Protein AF-I8ALX3-F1 (afdb_monomer)

Foldseek 3Di:
DFDWAAAPPPRDIDGDPPDSHDPVVVVVLVLLVVLLVVQCVDPVCLAPALVNSCVRSVDDSVSVLVCQQVVVDQCPSHPRDWFAAPPPGDTDRDYNHDPVVVVVVVVVVVVVVVVVVVVVVVVPPPDDDDD

Solvent-accessible surface area (backbone atoms only — not comparable to full-atom values): 7917 Å² total; per-residue (Å²): 133,77,53,78,42,61,16,78,82,80,61,47,80,36,69,52,80,92,52,70,51,37,71,68,60,50,53,48,53,50,50,50,48,51,46,48,50,58,53,60,71,38,78,88,42,36,78,45,40,67,64,53,50,24,72,73,55,71,44,55,60,68,57,55,50,49,39,45,65,70,62,78,49,83,48,89,72,25,87,70,51,64,44,64,14,79,82,77,61,45,83,31,75,60,76,62,49,39,71,67,57,52,52,51,52,52,52,52,51,53,53,49,54,56,52,53,56,57,50,56,66,67,72,72,76,79,86,85,82,82,135

Structure (mmCIF, N/CA/C/O backbone):
data_AF-I8ALX3-F1
#
_entry.id   AF-I8ALX3-F1
#
loop_
_atom_site.group_PDB
_atom_site.id
_atom_site.type_symbol
_atom_site.label_atom_id
_atom_site.label_alt_id
_atom_site.label_comp_id
_atom_site.label_asym_id
_atom_site.label_entity_id
_atom_site.label_seq_id
_atom_site.pdbx_PDB_ins_code
_atom_site.Cartn_x
_atom_site.Cartn_y
_atom_site.Cartn_z
_atom_site.occupancy
_atom_site.B_iso_or_equiv
_atom_site.auth_seq_id
_atom_site.auth_comp_id
_atom_site.auth_asym_id
_atom_site.auth_atom_id
_atom_site.pdbx_PDB_model_num
ATOM 1 N N . MET A 1 1 ? -15.203 -30.621 -11.670 1.00 60.97 1 MET A N 1
ATOM 2 C CA . MET A 1 1 ? -14.740 -30.991 -10.314 1.00 60.97 1 MET A CA 1
ATOM 3 C C . MET A 1 1 ? -13.969 -29.799 -9.781 1.00 60.97 1 MET A C 1
ATOM 5 O O . MET A 1 1 ? -13.181 -29.258 -10.541 1.00 60.97 1 MET A O 1
ATOM 9 N N . GLY A 1 2 ? -14.277 -29.316 -8.577 1.00 79.31 2 GLY A N 1
ATOM 10 C CA . GLY A 1 2 ? -13.565 -28.172 -7.999 1.00 79.31 2 GLY A CA 1
ATOM 11 C C . GLY A 1 2 ? -12.187 -28.599 -7.504 1.00 79.31 2 GLY A C 1
ATOM 12 O O . GLY A 1 2 ? -12.079 -29.628 -6.840 1.00 79.31 2 GLY A O 1
ATOM 13 N N . GLU A 1 3 ? -11.151 -27.840 -7.845 1.00 84.44 3 GLU A N 1
ATOM 14 C CA . GLU A 1 3 ? -9.802 -28.055 -7.320 1.00 84.44 3 GLU A CA 1
ATOM 15 C C . GLU A 1 3 ? -9.763 -27.609 -5.855 1.00 84.44 3 GLU A C 1
ATOM 17 O O . GLU A 1 3 ? -10.291 -26.554 -5.509 1.00 84.44 3 GLU A O 1
ATOM 22 N N . LEU A 1 4 ? -9.201 -28.436 -4.973 1.00 89.12 4 LEU A N 1
ATOM 23 C CA . LEU A 1 4 ? -9.010 -28.089 -3.566 1.00 89.12 4 LEU A CA 1
ATOM 24 C C . LEU A 1 4 ? -7.623 -27.476 -3.391 1.00 89.12 4 LEU A C 1
ATOM 26 O O . LEU A 1 4 ? -6.623 -28.091 -3.756 1.00 89.12 4 LEU A O 1
ATOM 30 N N . GLU A 1 5 ? -7.569 -26.291 -2.794 1.00 91.31 5 GLU A N 1
ATOM 31 C CA . GLU A 1 5 ? -6.328 -25.585 -2.485 1.00 91.31 5 GLU A CA 1
ATOM 32 C C . GLU A 1 5 ? -6.279 -25.162 -1.013 1.00 91.31 5 GLU A C 1
ATOM 34 O O . GLU A 1 5 ? -7.294 -25.086 -0.315 1.00 91.31 5 GLU A O 1
ATOM 39 N N . ASN A 1 6 ? -5.071 -24.856 -0.540 1.00 92.38 6 ASN A N 1
ATOM 40 C CA . ASN A 1 6 ? -4.841 -24.290 0.784 1.00 92.38 6 ASN A CA 1
ATOM 41 C C . ASN A 1 6 ? -4.823 -22.763 0.705 1.00 92.38 6 ASN A C 1
ATOM 43 O O . ASN A 1 6 ? -4.126 -22.174 -0.122 1.00 92.38 6 ASN A O 1
ATOM 47 N N . CYS A 1 7 ? -5.562 -22.108 1.595 1.00 92.06 7 CYS A N 1
ATOM 48 C CA . CYS A 1 7 ? -5.589 -20.652 1.682 1.00 92.06 7 CYS A CA 1
ATOM 49 C C . CYS A 1 7 ? -4.215 -20.091 2.082 1.00 92.06 7 CYS A C 1
ATOM 51 O O . CYS A 1 7 ? -3.675 -20.469 3.117 1.00 92.06 7 CYS A O 1
ATOM 53 N N . LEU A 1 8 ? -3.694 -19.103 1.348 1.00 89.38 8 LEU A N 1
ATOM 54 C CA . LEU A 1 8 ? -2.401 -18.469 1.668 1.00 89.38 8 LEU A CA 1
ATOM 55 C C . LEU A 1 8 ? -2.389 -17.645 2.971 1.00 89.38 8 LEU A C 1
ATOM 57 O O . LEU A 1 8 ? -1.329 -17.218 3.415 1.00 89.38 8 LEU A O 1
ATOM 61 N N . GLN A 1 9 ? -3.556 -17.357 3.551 1.00 88.19 9 GLN A N 1
ATOM 62 C CA . GLN A 1 9 ? -3.680 -16.545 4.767 1.00 88.19 9 GLN A CA 1
ATOM 63 C C . GLN A 1 9 ? -3.904 -17.411 6.010 1.00 88.19 9 GLN A C 1
ATOM 65 O O . GLN A 1 9 ? -3.151 -17.319 6.973 1.00 88.19 9 GLN A O 1
ATOM 70 N N . CYS A 1 10 ? -4.924 -18.272 5.993 1.00 92.19 10 CYS A N 1
ATOM 71 C CA . CYS A 1 10 ? -5.287 -19.103 7.145 1.00 92.19 10 CYS A CA 1
ATOM 72 C C . CYS A 1 10 ? -4.903 -20.580 7.003 1.00 92.19 10 CYS A C 1
ATOM 74 O O . CYS A 1 10 ? -5.159 -21.346 7.925 1.00 92.19 10 CYS A O 1
ATOM 76 N N . HIS A 1 11 ? -4.335 -20.991 5.863 1.00 90.38 11 HIS A N 1
ATOM 77 C CA . HIS A 1 11 ? -3.967 -22.381 5.553 1.00 90.38 11 HIS A CA 1
ATOM 78 C C . HIS A 1 11 ? -5.133 -23.385 5.579 1.00 90.38 11 HIS A C 1
ATOM 80 O O . HIS A 1 11 ? -4.914 -24.589 5.503 1.00 90.38 11 HIS A O 1
ATOM 86 N N . ALA A 1 12 ? -6.380 -22.908 5.635 1.00 91.06 12 ALA A N 1
ATOM 87 C CA . ALA A 1 12 ? -7.556 -23.762 5.539 1.00 91.06 12 ALA A CA 1
ATOM 88 C C . ALA A 1 12 ? -7.742 -24.295 4.111 1.00 91.06 12 ALA A C 1
ATOM 90 O O . ALA A 1 12 ? -7.523 -23.565 3.139 1.00 91.06 12 ALA A O 1
ATOM 91 N N . LEU A 1 13 ? -8.209 -25.539 4.007 1.00 91.94 13 LEU A N 1
ATOM 92 C CA . LEU A 1 13 ? -8.629 -26.158 2.751 1.00 91.94 13 LEU A CA 1
ATOM 93 C C . LEU A 1 13 ? -9.914 -25.497 2.238 1.00 91.94 13 LEU A C 1
ATOM 95 O O . LEU A 1 13 ? -10.882 -25.340 2.986 1.00 91.94 13 LEU A O 1
ATOM 99 N N . PHE A 1 14 ? -9.934 -25.121 0.962 1.00 92.19 14 PHE A N 1
ATOM 100 C CA . PHE A 1 14 ? -11.106 -24.548 0.304 1.00 92.19 14 PHE A CA 1
ATOM 101 C C . PHE A 1 14 ? -11.165 -24.952 -1.175 1.00 92.19 14 PHE A C 1
ATOM 103 O O . PHE A 1 14 ? -10.174 -25.390 -1.754 1.00 92.19 14 PHE A O 1
ATOM 110 N N . VAL A 1 15 ? -12.342 -24.812 -1.789 1.00 90.56 15 VAL A N 1
ATOM 111 C CA . VAL A 1 15 ? -12.514 -25.037 -3.230 1.00 90.56 15 VAL A CA 1
ATOM 112 C C . VAL A 1 15 ? -12.039 -23.800 -3.984 1.00 90.56 15 VAL A C 1
ATOM 114 O O . VAL A 1 15 ? -12.582 -22.709 -3.790 1.00 90.56 15 VAL A O 1
ATOM 117 N N . TYR A 1 16 ? -11.043 -23.976 -4.848 1.00 88.38 16 TYR A N 1
ATOM 118 C CA . TYR A 1 16 ? -10.492 -22.923 -5.683 1.00 88.38 16 TYR A CA 1
ATOM 119 C C . TYR A 1 16 ? -11.568 -22.351 -6.610 1.00 88.38 16 TYR A C 1
ATOM 121 O O . TYR A 1 16 ? -12.222 -23.060 -7.375 1.00 88.38 16 TYR A O 1
ATOM 129 N N . ASN A 1 17 ? -11.747 -21.037 -6.531 1.00 85.12 17 ASN A N 1
ATOM 130 C CA . ASN A 1 17 ? -12.746 -20.273 -7.276 1.00 85.12 17 ASN A CA 1
ATOM 131 C C . ASN A 1 17 ? -12.106 -19.130 -8.088 1.00 85.12 17 ASN A C 1
ATOM 133 O O . ASN A 1 17 ? -12.755 -18.121 -8.361 1.00 85.12 17 ASN A O 1
ATOM 137 N N . GLY A 1 18 ? -10.820 -19.263 -8.441 1.00 86.06 18 GLY A N 1
ATOM 138 C CA . GLY A 1 18 ? -10.038 -18.230 -9.135 1.00 86.06 18 GLY A CA 1
ATOM 139 C C . GLY A 1 18 ? -9.206 -17.331 -8.212 1.00 86.06 18 GLY A C 1
ATOM 140 O O . GLY A 1 18 ? -8.479 -16.460 -8.691 1.00 86.06 18 GLY A O 1
ATOM 141 N N . ARG A 1 19 ? -9.278 -17.521 -6.887 1.00 85.75 19 ARG A N 1
ATOM 142 C CA . ARG A 1 19 ? -8.502 -16.772 -5.883 1.00 85.75 19 ARG A CA 1
ATOM 143 C C . ARG A 1 19 ? -7.733 -17.735 -4.983 1.00 85.75 19 ARG A C 1
ATOM 145 O O . ARG A 1 19 ? -8.248 -18.784 -4.627 1.00 85.75 19 ARG A O 1
ATOM 152 N N . LYS A 1 20 ? -6.525 -17.346 -4.560 1.00 88.88 20 LYS A N 1
ATOM 153 C CA . LYS A 1 20 ? -5.645 -18.148 -3.677 1.00 88.88 20 LYS A CA 1
ATOM 154 C C . LYS A 1 20 ? -5.967 -18.017 -2.177 1.00 88.88 20 LYS A C 1
ATOM 156 O O . LYS A 1 20 ? -5.180 -18.412 -1.317 1.00 88.88 20 LYS A O 1
ATOM 161 N N . ILE A 1 21 ? -7.091 -17.388 -1.850 1.00 91.00 21 ILE A N 1
ATOM 162 C CA . ILE A 1 21 ? -7.550 -17.160 -0.480 1.00 91.00 21 ILE A CA 1
ATOM 163 C C . ILE A 1 21 ? -8.979 -17.670 -0.345 1.00 91.00 21 ILE A C 1
ATOM 165 O O . ILE A 1 21 ? -9.780 -17.534 -1.268 1.00 91.00 21 ILE A O 1
ATOM 169 N N . CYS A 1 22 ? -9.302 -18.240 0.814 1.00 92.50 22 CYS A N 1
ATOM 170 C CA . CYS A 1 22 ? -10.648 -18.726 1.075 1.00 92.50 22 CYS A CA 1
ATOM 171 C C . CYS A 1 22 ? -11.645 -17.564 1.214 1.00 92.50 22 CYS A C 1
ATOM 173 O O . CYS A 1 22 ? -11.275 -16.427 1.526 1.00 92.50 22 CYS A O 1
ATOM 175 N N . GLN A 1 23 ? -12.933 -17.873 1.055 1.00 90.25 23 GLN A N 1
ATOM 176 C CA . GLN A 1 23 ? -14.019 -16.892 1.138 1.00 90.25 23 GLN A CA 1
ATOM 177 C C . GLN A 1 23 ? -14.025 -16.117 2.465 1.00 90.25 23 GLN A C 1
ATOM 179 O O . GLN A 1 23 ? -14.318 -14.926 2.483 1.00 90.25 23 GLN A O 1
ATOM 184 N N . ASN A 1 24 ? -13.667 -16.775 3.572 1.00 92.19 24 ASN A N 1
ATOM 185 C CA . ASN A 1 24 ? -13.645 -16.147 4.890 1.00 92.19 24 ASN A CA 1
ATOM 186 C C . ASN A 1 24 ? -12.515 -15.111 5.015 1.00 92.19 24 ASN A C 1
ATOM 188 O O . ASN A 1 24 ? -12.732 -14.010 5.513 1.00 92.19 24 ASN A O 1
ATOM 192 N N . CYS A 1 25 ? -11.317 -15.435 4.516 1.00 91.38 25 CYS A N 1
ATOM 193 C CA . CYS A 1 25 ? -10.199 -14.490 4.484 1.00 91.38 25 CYS A CA 1
ATOM 194 C C . CYS A 1 25 ? -10.495 -13.304 3.566 1.00 91.38 25 CYS A C 1
ATOM 196 O O . CYS A 1 25 ? -10.215 -12.172 3.947 1.00 91.38 25 CYS A O 1
ATOM 198 N N . TYR A 1 26 ? -11.108 -13.553 2.407 1.00 90.81 26 TYR A N 1
ATOM 199 C CA . TYR A 1 26 ? -11.535 -12.484 1.509 1.00 90.81 26 TYR A CA 1
ATOM 200 C C . TYR A 1 26 ? -12.568 -11.557 2.171 1.00 90.81 26 TYR A C 1
ATOM 202 O O . TYR A 1 26 ? -12.403 -10.343 2.150 1.00 90.81 26 TYR A O 1
ATOM 210 N N . ALA A 1 27 ? -13.586 -12.119 2.833 1.00 92.19 27 ALA A N 1
ATOM 211 C CA . ALA A 1 27 ? -14.586 -11.330 3.550 1.00 92.19 27 ALA A CA 1
ATOM 212 C C . ALA A 1 27 ? -13.972 -10.489 4.683 1.00 92.19 27 ALA A C 1
ATOM 214 O O . ALA A 1 27 ? -14.419 -9.373 4.933 1.00 92.19 27 ALA A O 1
ATOM 215 N N . ASN A 1 28 ? -12.942 -10.997 5.365 1.00 92.00 28 ASN A N 1
ATOM 216 C CA . ASN A 1 28 ? -12.218 -10.226 6.377 1.00 92.00 28 ASN A CA 1
ATOM 217 C C . ASN A 1 28 ? -11.415 -9.077 5.757 1.00 92.00 28 ASN A C 1
ATOM 219 O O . ASN A 1 28 ? -11.437 -7.973 6.285 1.00 92.00 28 ASN A O 1
ATOM 223 N N . GLU A 1 29 ? -10.755 -9.307 4.623 1.00 90.69 29 GLU A N 1
ATOM 224 C CA . GLU A 1 29 ? -10.030 -8.255 3.903 1.00 90.69 29 GLU A CA 1
ATOM 225 C C . GLU A 1 29 ? -10.976 -7.150 3.400 1.00 90.69 29 GLU A C 1
ATOM 227 O O . GLU A 1 29 ? -10.631 -5.970 3.425 1.00 90.69 29 GLU A O 1
ATOM 232 N N . GLU A 1 30 ? -12.190 -7.520 2.992 1.00 91.50 30 GLU A N 1
ATOM 233 C CA . GLU A 1 30 ? -13.226 -6.572 2.578 1.00 91.50 30 GLU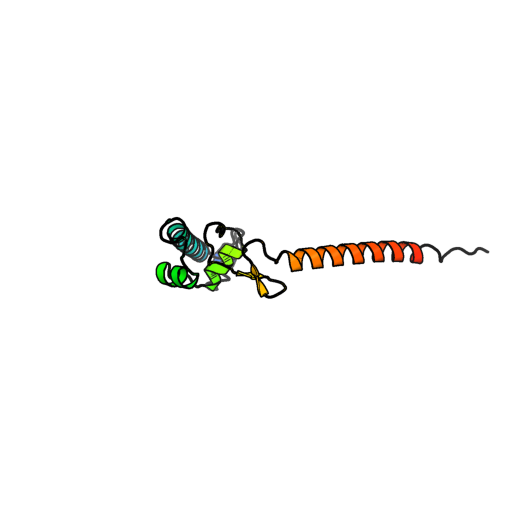 A CA 1
ATOM 234 C C . GLU A 1 30 ? -13.766 -5.757 3.764 1.00 91.50 30 GLU A C 1
ATOM 236 O O . GLU A 1 30 ? -13.884 -4.540 3.656 1.00 91.50 30 GLU A O 1
ATOM 241 N N . LYS A 1 31 ? -13.960 -6.383 4.934 1.00 93.31 31 LYS A N 1
ATOM 242 C CA . LYS A 1 31 ? -14.293 -5.670 6.182 1.00 93.31 31 LYS A CA 1
ATOM 243 C C . LYS A 1 31 ? -13.198 -4.690 6.607 1.00 93.31 31 LYS A C 1
ATOM 245 O O . LYS A 1 31 ? -13.513 -3.562 6.982 1.00 93.31 31 LYS A O 1
ATOM 250 N N . ASP A 1 32 ? -11.932 -5.108 6.541 1.00 92.31 32 ASP A N 1
ATOM 251 C CA . ASP A 1 32 ? -10.780 -4.249 6.849 1.00 92.31 32 ASP A CA 1
ATOM 252 C C . ASP A 1 32 ? -10.765 -3.029 5.911 1.00 92.31 32 ASP A C 1
ATOM 254 O O . ASP A 1 32 ? -10.588 -1.889 6.349 1.00 92.31 32 ASP A O 1
ATOM 258 N N . TYR A 1 33 ? -10.992 -3.261 4.615 1.00 91.62 33 TYR A N 1
ATOM 259 C CA . TYR A 1 33 ? -11.078 -2.200 3.617 1.00 91.62 33 TYR A CA 1
ATOM 260 C C . TYR A 1 33 ? -12.232 -1.232 3.903 1.00 91.62 33 TYR A C 1
ATOM 262 O O . TYR A 1 33 ? -12.015 -0.019 3.911 1.00 91.62 33 TYR A O 1
ATOM 270 N N . ASP A 1 34 ? -13.432 -1.745 4.172 1.00 91.62 34 ASP A N 1
ATOM 271 C CA . ASP A 1 34 ? -14.612 -0.923 4.441 1.00 91.62 34 ASP A CA 1
ATOM 272 C C . ASP A 1 34 ? -14.428 -0.068 5.699 1.00 91.62 34 ASP A C 1
ATOM 274 O O . ASP A 1 34 ? -14.768 1.117 5.693 1.00 91.62 34 ASP A O 1
ATOM 278 N N . ALA A 1 35 ? -13.826 -0.619 6.757 1.00 91.50 35 ALA A N 1
ATOM 279 C CA . ALA A 1 35 ? -13.516 0.126 7.976 1.00 91.50 35 ALA A CA 1
ATOM 280 C C . ALA A 1 35 ? -12.594 1.324 7.691 1.00 91.50 35 ALA A C 1
ATOM 282 O O . ALA A 1 35 ? -12.888 2.457 8.091 1.00 91.50 35 ALA A O 1
ATOM 283 N N . VAL A 1 36 ? -11.511 1.097 6.940 1.00 89.62 36 VAL A N 1
ATOM 284 C CA . VAL A 1 36 ? -10.568 2.153 6.538 1.00 89.62 36 VAL A CA 1
ATOM 285 C C . VAL A 1 36 ? -11.239 3.166 5.613 1.00 89.62 36 VAL A C 1
ATOM 287 O O . VAL A 1 36 ? -11.098 4.375 5.809 1.00 89.62 36 VAL A O 1
ATOM 290 N N . PHE A 1 37 ? -12.021 2.704 4.641 1.00 87.69 37 PHE A N 1
ATOM 291 C CA . PHE A 1 37 ? -12.740 3.566 3.708 1.00 87.69 37 PHE A CA 1
ATOM 292 C C . PHE A 1 37 ? -13.743 4.477 4.428 1.00 87.69 37 PHE A C 1
ATOM 294 O O . PHE A 1 37 ? -13.783 5.687 4.178 1.00 87.69 37 PHE A O 1
ATOM 301 N N . HIS A 1 38 ? -14.522 3.928 5.361 1.00 88.38 38 HIS A N 1
ATOM 302 C CA . HIS A 1 38 ? -15.462 4.697 6.172 1.00 88.38 38 HIS A CA 1
ATOM 303 C C . HIS A 1 38 ? -14.761 5.732 7.047 1.00 88.38 38 HIS A C 1
ATOM 305 O O . HIS A 1 38 ? -15.252 6.860 7.152 1.00 88.38 38 HIS A O 1
ATOM 311 N N . PHE A 1 39 ? -13.611 5.384 7.626 1.00 87.31 39 PHE A N 1
ATOM 312 C CA . PHE A 1 39 ? -12.806 6.319 8.404 1.00 87.31 39 PHE A CA 1
ATOM 313 C C . PHE A 1 39 ? -12.272 7.470 7.538 1.00 87.31 39 PHE A C 1
ATOM 315 O O . PHE A 1 39 ? -12.400 8.637 7.915 1.00 87.31 39 PHE A O 1
ATOM 322 N N . MET A 1 40 ? -11.751 7.161 6.347 1.00 82.25 40 MET A N 1
ATOM 323 C CA . MET A 1 40 ? -11.224 8.154 5.405 1.00 82.25 40 MET A CA 1
ATOM 324 C C . MET A 1 40 ? -12.326 9.059 4.828 1.00 82.25 40 MET A C 1
ATOM 326 O O . MET A 1 40 ? -12.118 10.251 4.620 1.00 82.25 40 MET A O 1
ATOM 330 N N . ARG A 1 41 ? -13.543 8.558 4.603 1.00 83.94 41 ARG A N 1
ATOM 331 C CA . ARG A 1 41 ? -14.628 9.375 4.025 1.00 83.94 41 ARG A CA 1
ATOM 332 C C . ARG A 1 41 ? -15.024 10.582 4.896 1.00 83.94 41 ARG A C 1
ATOM 334 O O . ARG A 1 41 ? -15.596 11.547 4.385 1.00 83.94 41 ARG A O 1
ATOM 341 N N . GLN A 1 42 ? -14.745 10.553 6.198 1.00 83.69 42 GLN A N 1
ATOM 342 C CA . GLN A 1 42 ? -15.122 11.620 7.125 1.00 83.69 42 GLN A CA 1
ATOM 343 C C . GLN A 1 42 ? -14.204 12.846 6.988 1.00 83.69 42 GLN A C 1
ATOM 345 O O . GLN A 1 42 ? -12.990 12.760 7.143 1.00 83.69 42 GLN A O 1
ATOM 350 N N . GLN A 1 43 ? -14.787 14.033 6.776 1.00 74.62 43 GLN A N 1
ATOM 351 C CA . GLN A 1 43 ? -14.021 15.276 6.585 1.00 74.62 43 GLN A CA 1
ATOM 352 C C . GLN A 1 43 ? -13.121 15.653 7.773 1.00 74.62 43 GLN A C 1
ATOM 354 O O . GLN A 1 43 ? -12.070 16.254 7.562 1.00 74.62 43 GLN A O 1
ATOM 359 N N . LYS A 1 44 ? -13.507 15.285 9.002 1.00 77.06 44 LYS A N 1
ATOM 360 C CA . LYS A 1 44 ? -12.722 15.546 10.221 1.00 77.06 44 LYS A CA 1
ATOM 361 C C . LYS A 1 44 ? -11.382 14.800 10.226 1.00 77.06 44 LYS A C 1
ATOM 363 O O . LYS A 1 44 ? -10.429 15.276 10.827 1.00 77.06 44 LYS A O 1
ATOM 368 N N . ASN A 1 45 ? -11.289 13.699 9.481 1.00 77.56 45 ASN A N 1
ATOM 369 C CA . ASN A 1 45 ? -10.131 12.808 9.472 1.00 77.56 45 ASN A CA 1
ATOM 370 C C . ASN A 1 45 ? -9.164 13.114 8.317 1.00 77.56 45 ASN A C 1
ATOM 372 O O . ASN A 1 45 ? -8.254 12.339 8.048 1.00 77.56 45 ASN A O 1
ATOM 376 N N . ARG A 1 46 ? -9.318 14.247 7.615 1.00 74.44 46 ARG A N 1
ATOM 377 C CA . ARG A 1 46 ? -8.427 14.639 6.500 1.00 74.44 46 ARG A CA 1
ATOM 378 C C . ARG A 1 46 ? -6.970 14.841 6.917 1.00 74.44 46 ARG A C 1
ATOM 380 O O . ARG A 1 46 ? -6.079 14.733 6.082 1.00 74.44 46 ARG A O 1
ATOM 387 N N . GLN A 1 47 ? -6.739 15.141 8.191 1.00 77.88 47 GLN A N 1
ATOM 388 C CA . GLN A 1 47 ? -5.408 15.251 8.788 1.00 77.88 47 GLN A CA 1
ATOM 389 C C . GLN A 1 47 ? -5.003 13.987 9.557 1.00 77.88 47 GLN A C 1
ATOM 391 O O . GLN A 1 47 ? -4.060 14.048 10.330 1.00 77.88 47 GLN A O 1
ATOM 396 N N . ALA A 1 48 ? -5.708 12.865 9.384 1.00 82.56 48 ALA A N 1
ATOM 397 C CA . ALA A 1 48 ? -5.335 11.624 10.044 1.00 82.56 48 ALA A CA 1
ATOM 398 C C . ALA A 1 48 ? -4.012 11.087 9.484 1.00 82.56 48 ALA A C 1
ATOM 400 O O . ALA A 1 48 ? -3.801 11.031 8.264 1.00 82.56 48 ALA A O 1
ATOM 401 N N . THR A 1 49 ? -3.144 10.665 10.394 1.00 85.56 49 THR A N 1
ATOM 402 C CA . THR A 1 49 ? -1.926 9.923 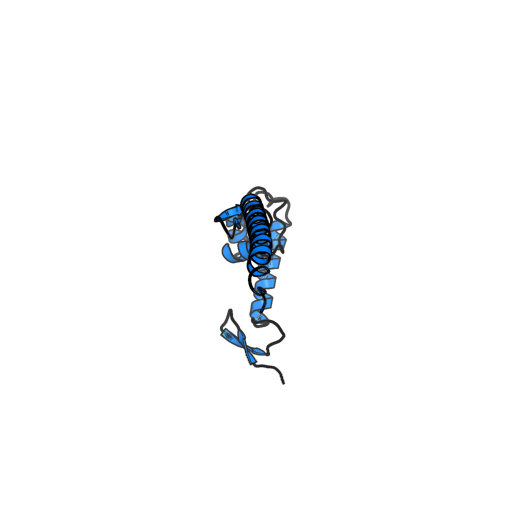10.084 1.00 85.56 49 THR A CA 1
ATOM 403 C C . THR A 1 49 ? -2.235 8.443 9.870 1.00 85.56 49 THR A C 1
ATOM 405 O O . THR A 1 49 ? -3.315 7.944 10.190 1.00 85.56 49 THR A O 1
ATOM 408 N N . LEU A 1 50 ? -1.258 7.705 9.347 1.00 86.12 50 LEU A N 1
ATOM 409 C CA . LEU A 1 50 ? -1.364 6.255 9.188 1.00 86.12 50 LEU A CA 1
ATOM 410 C C . LEU A 1 50 ? -1.580 5.547 10.542 1.00 86.12 50 LEU A C 1
ATOM 412 O O . LEU A 1 50 ? -2.343 4.586 10.621 1.00 86.12 50 LEU A O 1
ATOM 416 N N . HIS A 1 51 ? -0.994 6.101 11.606 1.00 87.38 51 HIS A N 1
ATOM 417 C CA . HIS A 1 51 ? -1.158 5.633 12.978 1.00 87.38 51 HIS A CA 1
ATOM 418 C C . HIS A 1 51 ? -2.581 5.855 13.515 1.00 87.38 51 HIS A C 1
ATOM 420 O O . HIS A 1 51 ? -3.151 4.968 14.151 1.00 87.38 51 HIS A O 1
ATOM 426 N N . ASP A 1 52 ? -3.197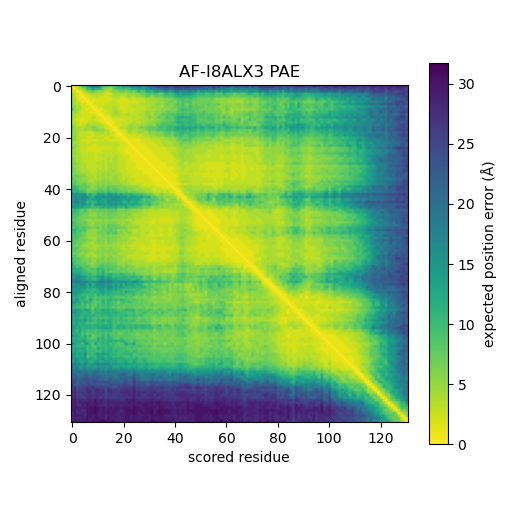 7.003 13.213 1.00 88.00 52 ASP A N 1
ATOM 427 C CA . ASP A 1 52 ? -4.582 7.284 13.619 1.00 88.00 52 ASP A CA 1
ATOM 428 C C . ASP A 1 52 ? -5.559 6.317 12.945 1.00 88.00 52 ASP A C 1
ATOM 430 O O . ASP A 1 52 ? -6.471 5.798 13.590 1.00 88.00 52 ASP A O 1
ATOM 434 N N . ILE A 1 53 ? -5.341 6.030 11.655 1.00 87.94 53 ILE A N 1
ATOM 435 C CA . ILE A 1 53 ? -6.142 5.046 10.916 1.00 87.94 53 ILE A CA 1
ATOM 436 C C . ILE A 1 53 ? -5.996 3.672 11.571 1.00 87.94 53 ILE A C 1
ATOM 438 O O . ILE A 1 53 ? -7.009 3.026 11.834 1.00 87.94 53 ILE A O 1
ATOM 442 N N . HIS A 1 54 ? -4.770 3.232 11.866 1.00 90.31 54 HIS A N 1
ATOM 443 C CA . HIS A 1 54 ? -4.524 1.960 12.550 1.00 90.31 54 HIS A CA 1
ATOM 444 C C . HIS A 1 54 ? -5.243 1.893 13.905 1.00 90.31 54 HIS A C 1
ATOM 446 O O . HIS A 1 54 ? -5.967 0.936 14.172 1.00 90.31 54 HIS A O 1
ATOM 452 N N . THR A 1 55 ? -5.121 2.943 14.716 1.00 90.25 55 THR A N 1
ATOM 453 C CA . THR A 1 55 ? -5.713 3.014 16.059 1.00 90.25 55 THR A CA 1
ATOM 454 C C . THR A 1 55 ? -7.242 2.979 16.020 1.00 90.25 55 THR A C 1
ATOM 456 O O . THR A 1 55 ? -7.869 2.313 16.840 1.00 90.25 55 THR A O 1
ATOM 459 N N . HIS A 1 56 ? -7.860 3.664 15.054 1.00 89.81 56 HIS A N 1
ATOM 460 C CA . HIS A 1 56 ? -9.318 3.711 14.934 1.00 89.81 56 HIS A CA 1
ATOM 461 C C . HIS A 1 56 ? -9.930 2.490 14.249 1.00 89.81 56 HIS A C 1
ATOM 463 O O . HIS A 1 56 ? -11.033 2.080 14.607 1.00 89.81 56 HIS A O 1
ATOM 469 N N . THR A 1 57 ? -9.264 1.943 13.233 1.00 90.56 57 THR A N 1
ATOM 470 C CA . THR A 1 57 ? -9.810 0.840 12.424 1.00 90.56 57 THR A CA 1
ATOM 471 C C . THR A 1 57 ? -9.390 -0.531 12.942 1.00 90.56 57 THR A C 1
ATOM 473 O O . THR A 1 57 ? -10.040 -1.521 12.622 1.00 90.56 57 THR A O 1
ATOM 476 N N . GLY A 1 58 ? -8.308 -0.608 13.723 1.00 91.44 58 GLY A N 1
ATOM 477 C CA . GLY A 1 58 ? -7.690 -1.864 14.150 1.00 91.44 58 GLY A CA 1
ATOM 478 C C . GLY A 1 58 ? -6.965 -2.611 13.025 1.00 91.44 58 GLY A C 1
ATOM 479 O O . GLY A 1 58 ? -6.437 -3.699 13.251 1.00 91.44 58 GLY A O 1
ATOM 480 N N . VAL A 1 59 ? -6.919 -2.049 11.813 1.00 91.19 59 VAL A N 1
ATOM 481 C CA . VAL A 1 59 ? -6.257 -2.665 10.660 1.00 91.19 59 VAL A CA 1
ATOM 482 C C . VAL A 1 59 ? -4.762 -2.385 10.729 1.00 91.19 59 VAL A C 1
ATOM 484 O O . VAL A 1 59 ? -4.341 -1.263 10.992 1.00 91.19 59 VAL A O 1
ATOM 487 N N . GLU A 1 60 ? -3.942 -3.402 10.482 1.00 91.00 60 GLU A N 1
ATOM 488 C CA . GLU A 1 60 ? -2.483 -3.277 10.494 1.00 91.00 60 GLU A CA 1
ATOM 489 C C . GLU A 1 60 ? -1.990 -2.239 9.468 1.00 91.00 60 GLU A C 1
ATOM 491 O O . GLU A 1 60 ? -2.422 -2.232 8.311 1.00 91.00 60 GLU A O 1
ATOM 496 N N . GLU A 1 61 ? -1.021 -1.407 9.861 1.00 88.94 61 GLU A N 1
ATOM 497 C CA . GLU A 1 61 ? -0.431 -0.362 9.010 1.00 88.94 61 GLU A CA 1
ATOM 498 C C . GLU A 1 61 ? 0.046 -0.905 7.651 1.00 88.94 61 GLU A C 1
ATOM 500 O O . GLU A 1 61 ? -0.171 -0.293 6.601 1.00 88.94 61 GLU A O 1
ATOM 505 N N . ARG A 1 62 ? 0.614 -2.117 7.644 1.00 86.94 62 ARG A N 1
ATOM 506 C CA . ARG A 1 62 ? 1.057 -2.809 6.424 1.00 86.94 62 ARG A CA 1
ATOM 507 C C . ARG A 1 62 ? -0.091 -3.102 5.456 1.00 86.94 62 ARG A C 1
ATOM 509 O O . ARG A 1 62 ? 0.079 -2.935 4.247 1.00 86.94 62 ARG A O 1
ATOM 516 N N . LYS A 1 63 ? -1.258 -3.518 5.963 1.00 89.00 63 LYS A N 1
ATOM 517 C CA . LYS A 1 63 ? -2.457 -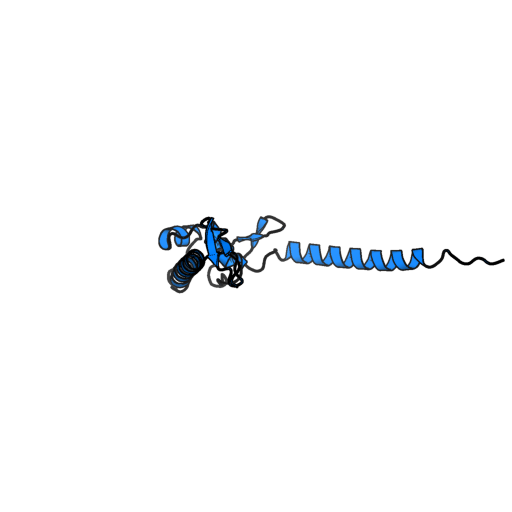3.756 5.141 1.00 89.00 63 LYS A CA 1
ATOM 518 C C . LYS A 1 63 ? -2.988 -2.448 4.563 1.00 89.00 63 LYS A C 1
ATOM 520 O O . LYS A 1 63 ? -3.275 -2.391 3.369 1.00 89.00 63 LYS A O 1
ATOM 525 N N . ILE A 1 64 ? -3.027 -1.389 5.372 1.00 88.56 64 ILE A N 1
ATOM 526 C CA . ILE A 1 64 ? -3.428 -0.048 4.924 1.00 88.56 64 ILE A CA 1
ATOM 527 C C . ILE A 1 64 ? -2.516 0.411 3.777 1.00 88.56 64 ILE A C 1
ATOM 529 O O . ILE A 1 64 ? -3.004 0.801 2.715 1.00 88.56 64 ILE A O 1
ATOM 533 N N . MET A 1 65 ? -1.195 0.271 3.929 1.00 85.88 65 MET A N 1
ATOM 534 C CA . MET A 1 65 ? -0.240 0.583 2.860 1.00 85.88 65 MET A CA 1
ATOM 535 C C . MET A 1 65 ? -0.447 -0.260 1.596 1.00 85.88 65 MET A C 1
ATOM 537 O O . MET A 1 65 ? -0.312 0.263 0.489 1.00 85.88 65 MET A O 1
ATOM 541 N N . ASN A 1 66 ? -0.797 -1.542 1.729 1.00 87.12 66 ASN A N 1
ATOM 542 C CA . ASN A 1 66 ? -1.108 -2.390 0.577 1.00 87.12 66 ASN A CA 1
ATOM 543 C C . ASN A 1 66 ? -2.352 -1.888 -0.177 1.00 87.12 66 ASN A C 1
ATOM 545 O O . ASN A 1 66 ? -2.325 -1.841 -1.407 1.00 87.12 66 ASN A O 1
ATOM 549 N N . PHE A 1 67 ? -3.409 -1.458 0.521 1.00 87.81 67 PHE A N 1
ATOM 550 C CA . PHE A 1 67 ? -4.604 -0.892 -0.122 1.00 87.81 67 PHE A CA 1
ATOM 551 C C . PHE A 1 67 ? -4.306 0.407 -0.879 1.00 87.81 67 PHE A C 1
ATOM 553 O O . PHE A 1 67 ? -4.825 0.615 -1.981 1.00 87.81 67 PHE A O 1
ATOM 560 N N . LEU A 1 68 ? -3.425 1.245 -0.326 1.00 84.88 68 LEU A N 1
ATOM 561 C CA . LEU A 1 68 ? -2.936 2.459 -0.982 1.00 84.88 68 LEU A CA 1
ATOM 562 C C . LEU A 1 68 ? -2.106 2.115 -2.233 1.00 84.88 68 LEU A C 1
ATOM 564 O O . LEU A 1 68 ? -2.372 2.656 -3.306 1.00 84.88 68 LEU A O 1
ATOM 568 N N . ARG A 1 69 ? -1.177 1.150 -2.140 1.00 82.31 69 ARG A N 1
ATOM 569 C CA . ARG A 1 69 ? -0.363 0.668 -3.278 1.00 82.31 69 ARG A CA 1
ATOM 570 C C . ARG A 1 69 ? -1.192 0.025 -4.393 1.00 82.31 69 ARG A C 1
ATOM 572 O O . ARG A 1 69 ? -0.825 0.112 -5.565 1.00 82.31 69 ARG A O 1
ATOM 579 N N . GLN A 1 70 ? -2.306 -0.622 -4.052 1.00 83.75 70 GLN A N 1
ATOM 580 C CA . GLN A 1 70 ? -3.250 -1.181 -5.027 1.00 83.75 70 GLN A CA 1
ATOM 581 C C . GLN A 1 70 ? -4.105 -0.104 -5.715 1.00 83.75 70 GLN A C 1
ATOM 583 O O . GLN A 1 70 ? -4.773 -0.409 -6.699 1.00 83.75 70 GLN A O 1
ATOM 588 N N . GLY A 1 71 ? -4.099 1.138 -5.219 1.00 79.88 71 GLY A N 1
ATOM 589 C CA . GLY A 1 71 ? -4.927 2.222 -5.748 1.00 79.88 71 GLY A CA 1
ATOM 590 C C . GLY A 1 71 ? -6.409 2.099 -5.391 1.00 79.88 71 GLY A C 1
ATOM 591 O O . GLY A 1 71 ? -7.231 2.790 -5.984 1.00 79.88 71 GLY A O 1
ATOM 592 N N . ARG A 1 72 ? -6.767 1.237 -4.427 1.00 79.94 72 ARG A N 1
ATOM 593 C CA . ARG A 1 72 ? -8.157 1.096 -3.954 1.00 79.94 72 ARG A CA 1
ATOM 594 C C . ARG A 1 72 ? -8.594 2.287 -3.091 1.00 79.94 72 ARG A C 1
ATOM 596 O O . ARG A 1 72 ? -9.777 2.589 -3.029 1.00 79.94 72 ARG A O 1
ATOM 603 N N . LEU A 1 73 ? -7.645 2.977 -2.450 1.00 81.25 73 LEU A N 1
ATOM 604 C CA . LEU A 1 73 ? -7.874 4.165 -1.620 1.00 81.25 73 LEU A CA 1
ATOM 605 C C . LEU A 1 73 ? -7.182 5.394 -2.229 1.00 81.25 73 LEU A C 1
ATOM 607 O O . LEU A 1 73 ? -5.985 5.364 -2.514 1.00 81.25 73 LEU A O 1
ATOM 611 N N . HIS A 1 74 ? -7.916 6.499 -2.391 1.00 74.06 74 HIS A N 1
ATOM 612 C CA . HIS A 1 74 ? -7.370 7.748 -2.932 1.00 74.06 74 HIS A CA 1
ATOM 613 C C . HIS A 1 74 ? -6.818 8.665 -1.833 1.00 74.06 74 HIS A C 1
ATOM 615 O O . HIS A 1 74 ? -7.549 9.182 -0.991 1.00 74.06 74 HIS A O 1
ATOM 621 N N . ILE A 1 75 ? -5.518 8.947 -1.914 1.00 75.81 75 ILE A N 1
ATOM 622 C CA . ILE A 1 75 ? -4.754 9.726 -0.920 1.00 75.81 75 ILE A CA 1
ATOM 623 C C . ILE A 1 75 ? -4.770 11.237 -1.202 1.00 75.81 75 ILE A C 1
ATOM 625 O O . ILE A 1 75 ? -4.230 12.036 -0.441 1.00 75.81 75 ILE A O 1
ATOM 629 N N . VAL A 1 76 ? -5.402 11.660 -2.301 1.00 72.06 76 VAL A N 1
ATOM 630 C CA . VAL A 1 76 ? -5.395 13.058 -2.773 1.00 72.06 76 VAL A CA 1
ATOM 631 C C . VAL A 1 76 ? -5.911 14.025 -1.701 1.00 72.06 76 VAL A C 1
ATOM 633 O O . VAL A 1 76 ? -5.430 15.149 -1.595 1.00 72.06 76 VAL A O 1
ATOM 636 N N . GLN A 1 77 ? -6.842 13.574 -0.857 1.00 69.50 77 GLN A N 1
ATOM 637 C CA . GLN A 1 77 ? -7.449 14.388 0.201 1.00 69.50 77 GLN A CA 1
ATOM 638 C C . GLN A 1 77 ? -6.682 14.356 1.539 1.00 69.50 77 GLN A C 1
ATOM 640 O O . GLN A 1 77 ? -7.094 15.041 2.473 1.00 69.50 77 GLN A O 1
ATOM 645 N N . PHE A 1 78 ? -5.571 13.612 1.626 1.00 75.06 78 PHE A N 1
ATOM 646 C CA . PHE A 1 78 ? -4.820 13.371 2.865 1.00 75.06 78 PHE A CA 1
ATOM 647 C C . PHE A 1 78 ? -3.353 13.793 2.716 1.00 75.06 78 PHE A C 1
ATOM 649 O O . 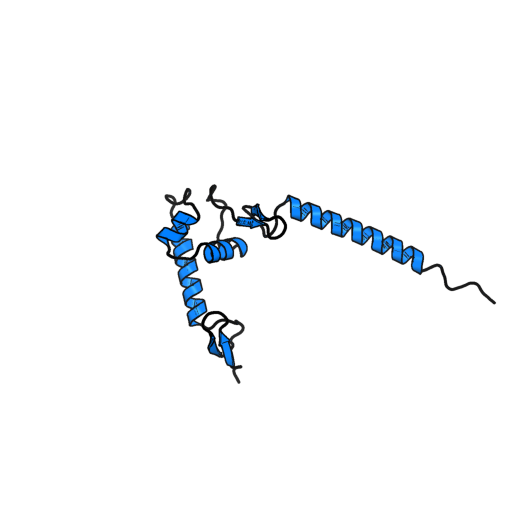PHE A 1 78 ? -2.536 13.024 2.202 1.00 75.06 78 PHE A O 1
ATOM 656 N N . PRO A 1 79 ? -2.988 15.019 3.131 1.00 74.25 79 PRO A N 1
ATOM 657 C CA . PRO A 1 79 ? -1.636 15.558 2.973 1.00 74.25 79 PRO A CA 1
ATOM 658 C C . PRO A 1 79 ? -0.561 14.801 3.758 1.00 74.25 79 PRO A C 1
ATOM 660 O O . PRO A 1 79 ? 0.587 14.795 3.330 1.00 74.25 79 PRO A O 1
ATOM 663 N N . GLN A 1 80 ? -0.927 14.157 4.868 1.00 79.50 80 GLN A N 1
ATOM 664 C CA . GLN A 1 80 ? 0.016 13.470 5.758 1.00 79.50 80 GLN A CA 1
ATOM 665 C C . GLN A 1 80 ? 0.273 12.006 5.381 1.00 79.50 80 GLN A C 1
ATOM 667 O O . GLN A 1 80 ? 1.188 11.390 5.917 1.00 79.50 80 GLN A O 1
ATOM 672 N N . LEU A 1 81 ? -0.510 11.440 4.457 1.00 80.31 81 LEU A N 1
ATOM 673 C CA . LEU A 1 81 ? -0.353 10.052 4.038 1.00 80.31 81 LEU A CA 1
ATOM 674 C C . LEU A 1 81 ? 0.633 9.949 2.869 1.00 80.31 81 LEU A C 1
ATOM 676 O O . LEU A 1 81 ? 0.460 10.568 1.813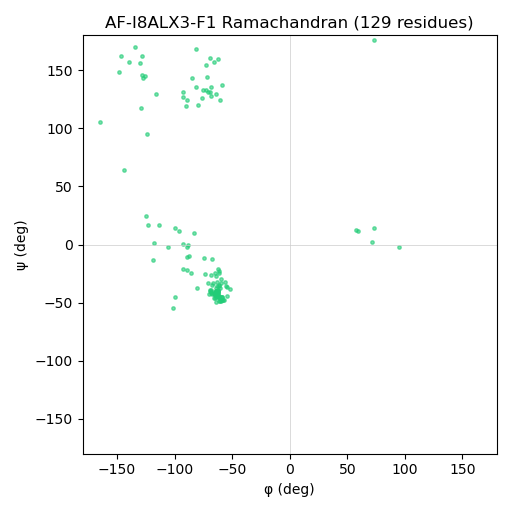 1.00 80.31 81 LEU A O 1
ATOM 680 N N . TYR A 1 82 ? 1.651 9.121 3.074 1.00 83.00 82 TYR A N 1
ATOM 681 C CA . TYR A 1 82 ? 2.647 8.722 2.089 1.00 83.00 82 TYR A CA 1
ATOM 682 C C . TYR A 1 82 ? 2.950 7.229 2.251 1.00 83.00 82 TYR A C 1
ATOM 684 O O . TYR A 1 82 ? 2.720 6.641 3.308 1.00 83.00 82 TYR A O 1
ATOM 692 N N . TYR A 1 83 ? 3.452 6.615 1.187 1.00 83.75 83 TYR A N 1
ATOM 693 C CA . TYR A 1 83 ? 3.951 5.242 1.180 1.00 83.75 83 TYR A CA 1
ATOM 694 C C . TYR A 1 83 ? 5.287 5.187 0.444 1.00 83.75 83 TYR A C 1
ATOM 696 O O . TYR A 1 83 ? 5.716 6.171 -0.154 1.00 83.75 83 TYR A O 1
ATOM 704 N N . GLU A 1 84 ? 5.975 4.058 0.529 1.00 86.62 84 GLU A N 1
ATOM 705 C CA . GLU A 1 84 ? 7.324 3.909 -0.012 1.00 86.62 84 GLU A CA 1
ATOM 706 C C . GLU A 1 84 ? 7.309 3.552 -1.503 1.00 86.62 84 GLU A C 1
ATOM 708 O O . GLU A 1 84 ? 6.458 2.802 -1.981 1.00 86.62 84 GLU A O 1
ATOM 713 N N . CYS A 1 85 ? 8.277 4.096 -2.240 1.00 89.75 85 CYS A N 1
ATOM 714 C CA . CYS A 1 85 ? 8.578 3.718 -3.616 1.00 89.75 85 CYS A CA 1
ATOM 715 C C . CYS A 1 85 ? 9.218 2.328 -3.666 1.00 89.75 85 CYS A C 1
ATOM 717 O O . CYS A 1 85 ? 10.246 2.113 -3.029 1.00 89.75 85 CYS A O 1
ATOM 719 N N . ASP A 1 86 ? 8.720 1.441 -4.529 1.00 88.75 86 ASP A N 1
ATOM 720 C CA . ASP A 1 86 ? 9.241 0.069 -4.648 1.00 88.75 86 ASP A CA 1
ATOM 721 C C . ASP A 1 86 ? 10.723 0.005 -5.088 1.00 88.75 86 ASP A C 1
ATOM 723 O O . ASP A 1 86 ? 11.394 -1.003 -4.890 1.00 88.75 86 ASP A O 1
ATOM 727 N N . THR A 1 87 ? 11.253 1.068 -5.707 1.00 90.00 87 THR A N 1
ATOM 728 C CA . THR A 1 87 ? 12.631 1.098 -6.236 1.00 90.00 87 THR A CA 1
ATOM 729 C C . THR A 1 87 ? 13.619 1.807 -5.316 1.00 90.00 87 THR A C 1
ATOM 731 O O . THR A 1 87 ? 14.743 1.348 -5.148 1.00 90.00 87 THR A O 1
ATOM 734 N N . CYS A 1 88 ? 13.245 2.968 -4.776 1.00 91.06 88 CYS A N 1
ATOM 735 C CA . CYS A 1 88 ? 14.163 3.815 -4.007 1.00 91.06 88 CYS A CA 1
ATOM 736 C C . CYS A 1 88 ? 13.734 4.021 -2.556 1.00 91.06 88 CYS A C 1
ATOM 738 O O . CYS A 1 88 ? 14.389 4.791 -1.860 1.00 91.06 88 CYS A O 1
ATOM 740 N N . LEU A 1 89 ? 12.615 3.417 -2.136 1.00 88.62 89 LEU A N 1
ATOM 741 C CA . LEU A 1 89 ? 12.023 3.527 -0.795 1.00 88.62 89 LEU A CA 1
ATOM 742 C C . LEU A 1 89 ? 11.694 4.966 -0.355 1.00 88.62 89 LEU A C 1
ATOM 744 O O . LEU A 1 89 ? 11.387 5.229 0.800 1.00 88.62 89 LEU A O 1
ATOM 748 N N . GLY A 1 90 ? 11.731 5.922 -1.286 1.00 88.44 90 GLY A N 1
ATOM 749 C CA . GLY A 1 90 ? 11.374 7.312 -1.021 1.00 88.44 90 GLY A CA 1
ATOM 750 C C . GLY A 1 90 ? 9.859 7.486 -0.851 1.00 88.44 90 GLY A C 1
ATOM 751 O O . GLY A 1 90 ? 9.100 6.701 -1.426 1.00 88.44 90 GLY A O 1
ATOM 752 N N . PRO A 1 91 ? 9.403 8.523 -0.126 1.00 87.81 91 PRO A N 1
ATOM 753 C CA . PRO A 1 91 ? 7.983 8.777 0.090 1.00 87.81 91 PRO A CA 1
ATOM 754 C C . PRO A 1 91 ? 7.292 9.193 -1.215 1.00 87.81 91 PRO A C 1
ATOM 756 O O . PRO A 1 91 ? 7.715 10.125 -1.904 1.00 87.81 91 PRO A O 1
ATOM 759 N N . ILE A 1 92 ? 6.203 8.508 -1.546 1.00 88.44 92 ILE A N 1
ATOM 760 C CA . ILE A 1 92 ? 5.345 8.761 -2.701 1.00 88.44 92 ILE A CA 1
ATOM 761 C C . ILE A 1 92 ? 3.879 8.837 -2.278 1.00 88.44 92 ILE A C 1
ATOM 763 O O . ILE A 1 92 ? 3.470 8.326 -1.236 1.00 88.44 92 ILE A O 1
ATOM 767 N N . ARG A 1 93 ? 3.087 9.527 -3.099 1.00 83.12 93 ARG A N 1
ATOM 768 C CA . ARG A 1 93 ? 1.643 9.729 -2.886 1.00 83.12 93 ARG A CA 1
ATOM 769 C C . ARG A 1 93 ? 0.794 9.140 -4.010 1.00 83.12 93 ARG A C 1
ATOM 771 O O . ARG A 1 93 ? -0.411 8.977 -3.848 1.00 83.12 93 ARG A O 1
ATOM 778 N N . GLU A 1 94 ? 1.424 8.788 -5.126 1.00 81.38 94 GLU A N 1
ATOM 779 C CA . GLU A 1 94 ? 0.792 8.236 -6.318 1.00 81.38 94 GLU A CA 1
ATOM 780 C C . GLU A 1 94 ? 1.736 7.272 -7.052 1.00 81.38 94 GLU A C 1
ATOM 782 O O . GLU A 1 94 ? 2.954 7.465 -7.058 1.00 81.38 94 GLU A O 1
ATOM 787 N N . GLY A 1 95 ? 1.151 6.258 -7.698 1.00 81.75 95 GLY A N 1
ATOM 788 C CA . GLY A 1 95 ? 1.878 5.236 -8.454 1.00 81.75 95 GLY A CA 1
ATOM 789 C C . GLY A 1 95 ? 2.637 4.227 -7.583 1.00 81.75 95 GLY A C 1
ATOM 790 O O . GLY A 1 95 ? 2.676 4.326 -6.373 1.00 81.75 95 GLY A O 1
ATOM 791 N N . ARG A 1 96 ? 3.259 3.215 -8.197 1.00 84.94 96 ARG A N 1
ATOM 792 C CA . ARG A 1 96 ? 4.122 2.256 -7.466 1.00 84.94 96 ARG A CA 1
ATOM 793 C C . ARG A 1 96 ? 5.565 2.738 -7.308 1.00 84.94 96 ARG A C 1
ATOM 795 O O . ARG A 1 96 ? 6.283 2.329 -6.404 1.00 84.94 96 ARG A O 1
ATOM 802 N N . ILE A 1 97 ? 5.991 3.614 -8.212 1.00 90.06 97 ILE A N 1
ATOM 803 C CA . ILE A 1 97 ? 7.344 4.158 -8.262 1.00 90.06 97 ILE A CA 1
ATOM 804 C C . ILE A 1 97 ? 7.284 5.678 -8.324 1.00 90.06 97 ILE A C 1
ATOM 806 O O . ILE A 1 97 ? 6.397 6.251 -8.958 1.00 90.06 97 ILE A O 1
ATOM 810 N N . CYS A 1 98 ? 8.253 6.342 -7.698 1.00 91.25 98 CYS A N 1
ATOM 811 C CA . CYS A 1 98 ? 8.338 7.795 -7.739 1.00 91.25 98 CYS A CA 1
ATOM 812 C C . CYS A 1 98 ? 8.630 8.290 -9.165 1.00 91.25 98 CYS A C 1
ATOM 814 O O . CYS A 1 98 ? 9.225 7.586 -9.990 1.00 91.25 98 CYS A O 1
ATOM 816 N N .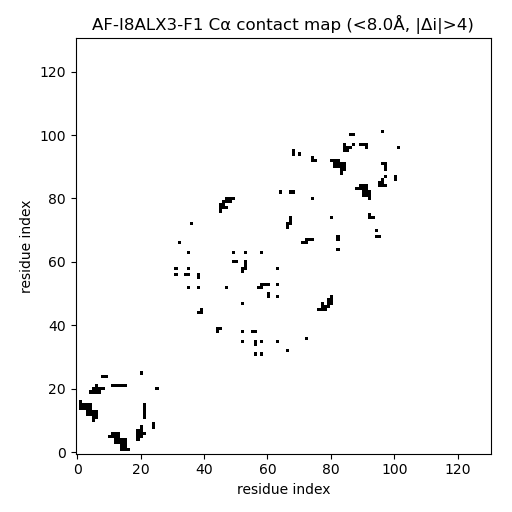 LYS A 1 99 ? 8.269 9.546 -9.451 1.00 90.50 99 LYS A N 1
ATOM 817 C CA . LYS A 1 99 ? 8.506 10.179 -10.760 1.00 90.50 99 LYS A CA 1
ATOM 818 C C . LYS A 1 99 ? 9.978 10.109 -11.183 1.00 90.50 99 LYS A C 1
ATOM 820 O O . LYS A 1 99 ? 10.268 9.880 -12.352 1.00 90.50 99 LYS A O 1
ATOM 825 N N . VAL A 1 100 ? 10.902 10.243 -10.230 1.00 92.25 100 VAL A N 1
ATOM 826 C CA . VAL A 1 100 ? 12.349 10.154 -10.480 1.00 92.25 100 VAL A CA 1
ATOM 827 C C . VAL A 1 100 ? 12.743 8.755 -10.959 1.00 92.25 100 VAL A C 1
ATOM 829 O O . VAL A 1 100 ? 13.417 8.633 -11.980 1.00 92.25 100 VAL A O 1
ATOM 832 N N . CYS A 1 101 ? 12.300 7.702 -10.268 1.00 92.12 101 CYS A N 1
ATOM 833 C CA . CYS A 1 101 ? 12.545 6.316 -10.672 1.00 92.12 101 CYS A CA 1
ATOM 834 C C . CYS A 1 101 ? 11.899 6.008 -12.023 1.00 92.12 101 CYS A C 1
ATOM 836 O O . CYS A 1 101 ? 12.558 5.441 -12.889 1.00 92.12 101 CYS A O 1
ATOM 838 N N . SER A 1 102 ? 10.665 6.465 -12.254 1.00 92.50 102 SER A N 1
ATOM 839 C CA . SER A 1 102 ? 9.987 6.277 -13.541 1.00 92.50 102 SER A CA 1
ATOM 840 C C . SER A 1 102 ? 10.770 6.889 -14.708 1.00 92.50 102 SER A C 1
ATOM 842 O O . SER A 1 102 ? 10.955 6.237 -15.734 1.00 92.50 102 SER A O 1
ATOM 844 N N . VAL A 1 103 ? 11.278 8.115 -14.549 1.00 93.50 103 VAL A N 1
ATOM 845 C CA . VAL A 1 103 ? 12.078 8.787 -15.587 1.00 93.50 103 VAL A CA 1
ATOM 846 C C . VAL A 1 103 ? 13.403 8.061 -15.825 1.00 93.50 103 VAL A C 1
ATOM 848 O O . VAL A 1 103 ? 13.782 7.862 -16.978 1.00 93.50 103 VAL A O 1
ATOM 851 N N . LYS A 1 104 ? 14.090 7.627 -14.760 1.00 93.12 104 LYS A N 1
ATOM 852 C CA . LYS A 1 104 ? 15.336 6.851 -14.880 1.00 93.12 104 LYS A CA 1
ATOM 853 C C . LYS A 1 104 ? 15.117 5.551 -15.655 1.00 93.12 104 LYS A C 1
ATOM 855 O O . LYS A 1 104 ? 15.834 5.306 -16.619 1.00 93.12 104 LYS A O 1
ATOM 860 N N . MET A 1 105 ? 14.082 4.786 -15.307 1.00 90.94 105 MET A N 1
ATOM 861 C CA . MET A 1 105 ? 13.764 3.526 -15.988 1.00 90.94 105 MET A CA 1
ATOM 862 C C . MET A 1 105 ? 13.414 3.733 -17.465 1.00 90.94 105 MET A C 1
ATOM 864 O O . MET A 1 105 ? 13.880 2.979 -18.315 1.00 90.94 105 MET A O 1
ATOM 868 N N . LYS A 1 106 ? 12.640 4.776 -17.799 1.00 91.88 106 LYS A N 1
ATOM 869 C CA . LYS A 1 106 ? 12.346 5.114 -19.203 1.00 91.88 106 LYS A CA 1
ATOM 870 C 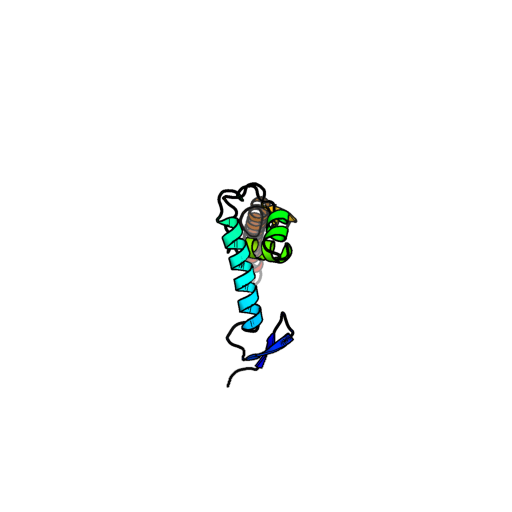C . LYS A 1 106 ? 13.623 5.402 -19.991 1.00 91.88 106 LYS A C 1
ATOM 872 O O . LYS A 1 106 ? 13.806 4.859 -21.075 1.00 91.88 106 LYS A O 1
ATOM 877 N N . LYS A 1 107 ? 14.538 6.181 -19.409 1.00 92.19 107 LYS A N 1
ATOM 878 C CA . LYS A 1 107 ? 15.821 6.515 -20.037 1.00 92.19 107 LYS A CA 1
ATOM 879 C C . LYS A 1 107 ? 16.711 5.283 -20.241 1.00 92.19 107 LYS A C 1
ATOM 881 O O . LYS A 1 107 ? 17.361 5.155 -21.273 1.00 92.19 107 LYS A O 1
ATOM 886 N N . GLU A 1 108 ? 16.742 4.361 -19.281 1.00 88.69 108 GLU A N 1
ATOM 887 C CA . GLU A 1 108 ? 17.477 3.093 -19.412 1.00 88.69 108 GLU A CA 1
ATOM 888 C C . GLU A 1 108 ? 16.906 2.204 -20.529 1.00 88.69 108 GLU A C 1
ATOM 890 O O . GLU A 1 108 ? 17.665 1.629 -21.316 1.00 88.69 108 GLU A O 1
ATOM 895 N N . LEU A 1 109 ? 15.579 2.142 -20.663 1.00 89.75 109 LEU A N 1
ATOM 896 C CA . LEU A 1 109 ? 14.915 1.422 -21.755 1.00 89.75 109 LEU A CA 1
ATOM 897 C C . LEU A 1 109 ? 15.214 2.040 -23.131 1.00 89.75 109 LEU A C 1
ATOM 899 O O . LEU A 1 109 ? 15.515 1.316 -24.077 1.00 89.75 109 LEU A O 1
ATOM 903 N N . GLU A 1 110 ? 15.196 3.367 -23.250 1.00 89.25 110 GLU A N 1
ATOM 904 C CA . GLU A 1 110 ? 15.542 4.065 -24.499 1.00 89.25 110 GLU A CA 1
ATOM 905 C C . GLU A 1 110 ? 17.004 3.822 -24.904 1.00 89.25 110 GLU A C 1
ATOM 907 O O . GLU A 1 110 ? 17.295 3.489 -26.057 1.00 89.25 110 GLU A O 1
ATOM 912 N N . ASN A 1 111 ? 17.928 3.910 -23.942 1.00 85.94 111 ASN A N 1
ATOM 913 C CA . ASN A 1 111 ? 19.348 3.653 -24.181 1.00 85.94 111 ASN A CA 1
ATOM 914 C C . ASN A 1 111 ? 19.597 2.204 -24.620 1.00 85.94 111 ASN A C 1
ATOM 916 O O . ASN A 1 111 ? 20.354 1.955 -25.561 1.00 85.94 111 ASN A O 1
ATOM 920 N N . THR A 1 112 ? 18.952 1.232 -23.969 1.00 82.50 112 THR A N 1
ATOM 921 C CA . THR A 1 112 ? 19.090 -0.180 -24.353 1.00 82.50 112 THR A CA 1
ATOM 922 C C . THR A 1 112 ? 18.514 -0.429 -25.745 1.00 82.50 112 THR A C 1
ATOM 924 O O . THR A 1 112 ? 19.218 -1.003 -26.579 1.00 82.50 112 THR A O 1
ATOM 927 N N . ALA A 1 113 ? 17.324 0.086 -26.065 1.00 78.75 113 ALA A N 1
ATOM 928 C CA . ALA A 1 113 ? 16.744 -0.008 -27.407 1.00 78.75 113 ALA A CA 1
ATOM 929 C C . ALA A 1 113 ? 17.689 0.541 -28.497 1.00 78.75 113 ALA A C 1
ATOM 931 O O . ALA A 1 113 ? 17.921 -0.136 -29.504 1.00 78.75 113 ALA A O 1
ATOM 932 N N . ALA A 1 114 ? 18.322 1.697 -28.270 1.00 71.12 114 ALA A N 1
ATOM 933 C CA . ALA A 1 114 ? 19.298 2.273 -29.201 1.00 71.12 114 ALA A CA 1
ATOM 934 C C . ALA A 1 114 ? 20.539 1.376 -29.403 1.00 71.12 114 ALA A C 1
ATOM 936 O O . ALA A 1 114 ? 21.034 1.215 -30.523 1.00 71.12 114 ALA A O 1
ATOM 937 N N . THR A 1 115 ? 21.034 0.730 -28.341 1.00 69.56 115 THR A N 1
ATOM 938 C CA . THR A 1 115 ? 22.188 -0.186 -28.447 1.00 69.56 115 THR A CA 1
ATOM 939 C C . THR A 1 115 ? 21.863 -1.499 -29.165 1.00 69.56 115 THR A C 1
ATOM 941 O O . THR A 1 115 ? 22.716 -2.033 -29.879 1.00 69.56 115 THR A O 1
ATOM 944 N N . VAL A 1 116 ? 20.634 -2.011 -29.032 1.00 71.12 116 VAL A N 1
ATOM 945 C CA . VAL A 1 116 ? 20.187 -3.240 -29.713 1.00 71.12 116 VAL A CA 1
ATOM 946 C C . VAL A 1 116 ? 20.091 -3.021 -31.227 1.00 71.12 116 VAL A C 1
ATOM 948 O O . VAL A 1 116 ? 20.514 -3.890 -31.992 1.00 71.12 116 VAL A O 1
ATOM 951 N N . VAL A 1 117 ? 19.618 -1.850 -31.674 1.00 65.25 117 VAL A N 1
ATOM 952 C CA . VAL A 1 117 ? 19.581 -1.484 -33.104 1.00 65.25 117 VAL A CA 1
ATOM 953 C C . VAL A 1 117 ? 20.996 -1.443 -33.695 1.00 65.25 117 VAL A C 1
ATOM 955 O O . VAL A 1 117 ? 21.252 -2.048 -34.737 1.00 65.25 117 VAL A O 1
ATOM 958 N N . ASN A 1 118 ? 21.949 -0.835 -32.984 1.00 59.25 118 ASN A N 1
ATOM 959 C CA . ASN A 1 118 ? 23.345 -0.764 -33.428 1.00 59.25 118 ASN A CA 1
ATOM 960 C C . ASN A 1 118 ? 24.056 -2.129 -33.462 1.00 59.25 118 ASN A C 1
ATOM 962 O O . ASN A 1 118 ? 24.895 -2.360 -34.334 1.00 59.25 118 ASN A O 1
ATOM 966 N N . LYS A 1 119 ? 23.726 -3.062 -32.557 1.00 59.03 119 LYS A N 1
ATOM 967 C CA . LYS A 1 119 ? 24.275 -4.431 -32.607 1.00 59.03 11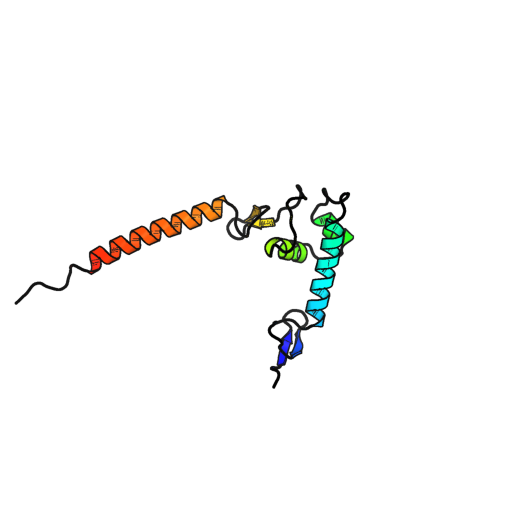9 LYS A CA 1
ATOM 968 C C . LYS A 1 119 ? 23.736 -5.232 -33.795 1.00 59.03 119 LYS A C 1
ATOM 970 O O . LYS A 1 119 ? 24.519 -5.932 -34.433 1.00 59.03 119 LYS A O 1
ATOM 975 N N . LYS A 1 120 ? 22.449 -5.097 -34.143 1.00 54.66 120 LYS A N 1
ATOM 976 C CA . LYS A 1 120 ? 21.872 -5.769 -35.325 1.00 54.66 120 LYS A CA 1
ATOM 977 C C . LYS A 1 120 ? 22.540 -5.325 -36.631 1.00 54.66 120 LYS A C 1
ATOM 979 O O . LYS A 1 120 ? 22.784 -6.163 -37.490 1.00 54.66 120 LYS A O 1
ATOM 984 N N . HIS A 1 121 ? 22.928 -4.053 -36.738 1.00 54.72 121 HIS A N 1
ATOM 985 C CA . HIS A 1 121 ? 23.659 -3.544 -37.904 1.00 54.72 121 HIS A CA 1
ATOM 986 C C . HIS A 1 121 ? 25.087 -4.101 -38.042 1.00 54.72 121 HIS A C 1
ATOM 988 O O . HIS A 1 121 ? 25.595 -4.177 -39.156 1.00 54.72 121 HIS A O 1
ATOM 994 N N . LYS A 1 122 ? 25.737 -4.508 -36.940 1.00 52.44 122 LYS A N 1
ATOM 995 C CA . LYS A 1 122 ? 27.103 -5.067 -36.960 1.00 52.44 122 LYS A CA 1
ATOM 996 C C . LYS A 1 122 ? 27.164 -6.586 -37.153 1.00 52.44 122 LYS A C 1
ATOM 998 O O . LYS A 1 122 ? 28.195 -7.089 -37.575 1.00 52.44 122 LYS A O 1
ATOM 1003 N N . LEU A 1 123 ? 26.089 -7.318 -36.853 1.00 56.25 123 LEU A N 1
ATOM 1004 C CA . LEU A 1 123 ? 26.018 -8.776 -37.054 1.00 56.25 123 LEU A CA 1
ATOM 1005 C C . LEU A 1 123 ? 25.552 -9.181 -38.468 1.00 56.25 123 LEU A C 1
ATOM 1007 O O . LEU A 1 123 ? 25.645 -10.353 -38.814 1.00 56.25 123 LEU A O 1
ATOM 1011 N N . GLY A 1 124 ? 25.079 -8.231 -39.286 1.00 51.25 124 GLY A N 1
ATOM 1012 C CA . GLY A 1 124 ? 24.576 -8.477 -40.645 1.00 51.25 124 GLY A CA 1
ATOM 1013 C C . GLY A 1 124 ? 25.593 -8.331 -41.787 1.00 51.25 124 GLY A C 1
ATOM 1014 O O . GLY A 1 124 ? 25.207 -8.507 -42.935 1.00 51.25 124 GLY A O 1
ATOM 1015 N N . THR A 1 125 ? 26.863 -8.005 -41.520 1.00 51.44 125 THR A N 1
ATOM 1016 C CA . THR A 1 125 ? 27.861 -7.670 -42.563 1.00 51.44 125 THR A CA 1
ATOM 1017 C C . THR A 1 125 ? 29.021 -8.667 -42.710 1.00 51.44 125 THR A C 1
ATOM 1019 O O . THR A 1 125 ? 30.030 -8.317 -43.309 1.00 51.44 125 THR A O 1
ATOM 1022 N N . SER A 1 126 ? 28.927 -9.897 -42.186 1.00 59.53 126 SER A N 1
ATOM 1023 C CA . SER A 1 126 ? 30.100 -10.794 -42.073 1.00 59.53 126 SER A CA 1
ATOM 1024 C C . SER A 1 126 ? 30.005 -12.173 -42.748 1.00 59.53 126 SER A C 1
ATOM 1026 O O . SER A 1 126 ? 30.827 -13.028 -42.431 1.00 59.53 126 SER A O 1
ATOM 1028 N N . TYR A 1 127 ? 29.075 -12.441 -43.671 1.00 57.72 127 TYR A N 1
ATOM 1029 C CA . TYR A 1 127 ? 29.056 -13.751 -44.350 1.00 57.72 127 TYR A CA 1
ATOM 1030 C C . TYR A 1 127 ? 28.642 -13.650 -45.819 1.00 57.72 127 TYR A C 1
ATOM 1032 O O . TYR A 1 127 ? 27.596 -14.157 -46.201 1.00 57.72 127 TYR A O 1
ATOM 1040 N N . TYR A 1 128 ? 29.456 -12.973 -46.627 1.00 57.31 128 TYR A N 1
ATOM 1041 C CA . TYR A 1 128 ? 29.683 -13.339 -48.028 1.00 57.31 128 TYR A CA 1
ATOM 1042 C C . TYR A 1 128 ? 30.927 -12.589 -48.518 1.00 57.31 128 TYR A C 1
ATOM 1044 O O . TYR A 1 128 ? 30.897 -11.380 -48.730 1.00 57.31 128 TYR A O 1
ATOM 1052 N N . THR A 1 129 ? 32.033 -13.309 -48.647 1.00 57.47 129 THR A N 1
ATOM 1053 C CA . THR A 1 129 ? 33.051 -13.004 -49.652 1.00 57.47 129 THR A CA 1
ATOM 1054 C C . THR A 1 129 ? 33.305 -14.310 -50.380 1.00 57.47 129 THR A C 1
ATOM 1056 O O . THR A 1 129 ? 33.636 -15.318 -49.756 1.00 57.47 129 THR A O 1
ATOM 1059 N N . ASP A 1 130 ? 32.995 -14.242 -51.665 1.00 51.44 130 ASP A N 1
ATOM 1060 C CA . ASP A 1 130 ? 32.848 -15.282 -52.668 1.00 51.44 130 ASP A CA 1
ATOM 1061 C C . ASP A 1 130 ? 34.114 -16.104 -52.981 1.00 51.44 130 ASP A C 1
ATOM 1063 O O . ASP A 1 130 ? 35.228 -15.614 -52.813 1.00 51.44 130 ASP A O 1
ATOM 1067 N N . CYS A 1 131 ? 33.838 -17.290 -53.549 1.00 48.50 131 CYS A N 1
ATOM 1068 C CA . CYS A 1 131 ? 34.596 -18.096 -54.528 1.00 48.50 131 CYS A CA 1
ATOM 1069 C C . CYS A 1 131 ? 35.983 -18.652 -54.176 1.00 48.50 131 CYS A C 1
ATOM 1071 O O . CYS A 1 131 ? 36.979 -17.899 -54.173 1.00 48.50 131 CYS A O 1
#

Radius of gyration: 24.0 Å; Cα contacts (8 Å, |Δi|>4): 118; chains: 1; bounding box: 50×46×71 Å

Sequence (131 aa):
MGELENCLQCHALFVYNGRKICQNCYANEEKDYDAVFHFMRQQKNRQATLHDIHTHTGVEERKIMNFLRQGRLHIVQFPQLYYECDTCLGPIREGRICKVCSVKMKKELENTAATVVNKKHKLGTSYYTDC

Secondary structure (DSSP, 8-state):
-PPEEE-TTT--EEE-SSSSS-HHHHHHHHHHHHHHHHHHHSGGGGG--HHHHHHHH---HHHHHHHHHTTSS-GGG-TT--EE-TTT--EESSSSS-HHHHHHHHHHHHHHHHHHHHHHHHHSSSS----

Nearest PDB structures (foldseek):
  5d18-assembly1_A  TM=5.729E-01  e=1.231E+00  Mycobacterium tuberculosis
  3qkx-assembly1_A  TM=5.310E-01  e=1.153E+00  Haemophilus influenzae
  8ke8-assembly1_B  TM=5.805E-01  e=1.709E+00  Pseudomonas aeruginosa PAO1
  8ke8-assembly1_A  TM=5.857E-01  e=2.705E+00  Pseudomonas aeruginosa PAO1
  3mnl-assembly1_A  TM=5.314E-01  e=3.516E+00  Mycobacterium tuberculosis H37Rv

Organism: NCBI:txid1196324

InterPro domains:
  IPR022258 Flagellar operon protein YvyF [TIGR03826] (3-120)

Mean predicted aligned error: 10.41 Å

pLDDT: mean 82.74, std 11.5, range [48.5, 93.5]